Protein AF-A0A9D6R560-F1 (afdb_monomer)

Secondary structure (DSSP, 8-state):
-------EEEEEEEES---HHHHHHHHHHHHTSTTEEEEEEEE-SSEEEEEEEE-TTTS-HHHHHHT-

Nearest PDB structures (foldseek):
  4pcq-assembly1_B  TM=5.696E-01  e=1.241E+00  Mycobacterium tuberculosis H37Rv
  5gyy-assembly1_H  TM=5.730E-01  e=4.334E+00  Brassica rapa
  5wq8-assembly1_A  TM=5.954E-01  e=8.099E+00  Vibrio cholerae O1 biovar El Tor str. N16961
  5gyy-assembly1_G  TM=4.548E-01  e=3.375E+00  Brassica rapa
  8ucg-assembly1_B  TM=3.597E-01  e=2.628E+00  Palaeococcus pacificus DY20341

Radius of gyration: 12.5 Å; Cα contacts (8 Å, |Δi|>4): 103; chains: 1; bounding box: 29×16×38 Å

Mean predicted aligned error: 6.3 Å

Solvent-accessible surface area (backbone atoms only — not comparable to full-atom values): 4059 Å² total; per-residue (Å²): 138,82,86,72,86,58,68,42,75,47,76,44,78,38,72,76,64,79,46,70,66,62,52,49,52,35,51,53,55,50,63,68,39,65,42,46,80,47,78,47,74,45,82,54,101,76,39,30,39,38,33,38,30,19,25,59,88,66,39,36,70,68,61,57,59,71,62,102

pLDDT: mean 80.58, std 10.41, range [42.03, 90.94]

Foldseek 3Di:
DDPPPPWDKDKDKAFPPPDPVVVVQLVVVLVPQDFWDDWDWDDDPGIIIIITTGDCVRQNVVNSVVSD

Sequence (68 aa):
METTDNTRTTVFQVTGLTCADCAALVREALKNLAGVFAIGEAWTEKAVEVSVTHDPLAAPPETIARAI

Structure (mmCIF, N/CA/C/O backbone):
data_AF-A0A9D6R560-F1
#
_entry.id   AF-A0A9D6R560-F1
#
loop_
_atom_site.group_PD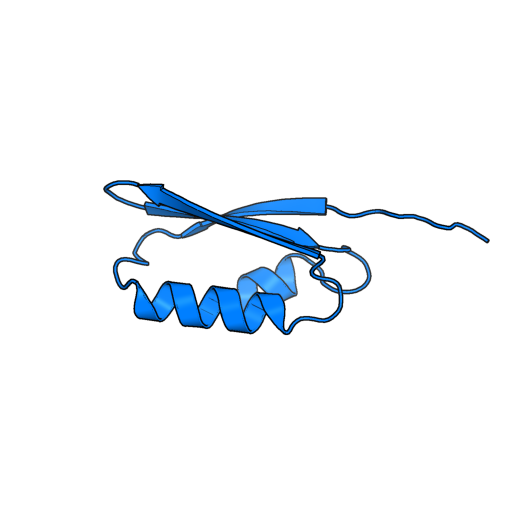B
_atom_site.id
_atom_site.type_symbol
_atom_site.label_atom_id
_atom_site.label_alt_id
_atom_site.label_comp_id
_atom_site.label_asym_id
_atom_site.label_entity_id
_atom_site.label_seq_id
_atom_site.pdbx_PDB_ins_code
_atom_site.Cartn_x
_atom_site.Cartn_y
_atom_site.Cartn_z
_atom_site.occupancy
_atom_site.B_iso_or_equiv
_atom_site.auth_seq_id
_atom_site.auth_comp_id
_atom_site.auth_asym_id
_atom_site.auth_atom_id
_atom_site.pdbx_PDB_model_num
ATOM 1 N N . MET A 1 1 ? 19.409 6.589 -26.185 1.00 42.03 1 MET A N 1
ATOM 2 C CA . MET A 1 1 ? 19.740 6.162 -24.811 1.00 42.03 1 MET A CA 1
ATOM 3 C C . MET A 1 1 ? 19.033 7.149 -23.904 1.00 42.03 1 MET A C 1
ATOM 5 O O . MET A 1 1 ? 19.556 8.231 -23.689 1.00 42.03 1 MET A O 1
ATOM 9 N N . GLU A 1 2 ? 17.790 6.862 -23.528 1.00 47.91 2 GLU A N 1
ATOM 10 C CA . GLU A 1 2 ? 17.014 7.735 -22.643 1.00 47.91 2 GLU A CA 1
ATOM 11 C C . GLU A 1 2 ? 17.180 7.212 -21.222 1.00 47.91 2 GLU A C 1
ATOM 13 O O . GLU A 1 2 ? 16.673 6.152 -20.865 1.00 47.91 2 GLU A O 1
ATOM 18 N N . THR A 1 3 ? 17.974 7.930 -20.436 1.00 46.81 3 THR A N 1
ATOM 19 C CA . THR A 1 3 ? 18.071 7.747 -18.990 1.00 46.81 3 THR A CA 1
ATOM 20 C C . THR A 1 3 ? 16.840 8.408 -18.378 1.00 46.81 3 THR A C 1
ATOM 22 O O . THR A 1 3 ? 16.909 9.528 -17.878 1.00 46.81 3 THR A O 1
ATOM 25 N N . THR A 1 4 ? 15.674 7.783 -18.515 1.00 52.28 4 THR A N 1
ATOM 26 C CA . THR A 1 4 ? 14.450 8.325 -17.927 1.00 52.28 4 THR A CA 1
ATOM 27 C C . THR A 1 4 ? 14.391 7.879 -16.475 1.00 52.28 4 THR A C 1
ATOM 29 O O . THR A 1 4 ? 13.879 6.810 -16.166 1.00 52.28 4 THR A O 1
ATOM 32 N N . ASP A 1 5 ? 14.923 8.705 -15.580 1.00 62.28 5 ASP A N 1
ATOM 33 C CA . ASP A 1 5 ? 14.536 8.682 -14.171 1.00 62.28 5 ASP A CA 1
ATOM 34 C C . ASP A 1 5 ? 13.074 9.165 -14.104 1.00 62.28 5 ASP A C 1
ATOM 36 O O . ASP A 1 5 ? 12.797 10.354 -13.960 1.00 62.28 5 ASP A O 1
ATOM 40 N N . ASN A 1 6 ? 12.116 8.272 -14.385 1.00 76.44 6 ASN A N 1
ATOM 41 C CA . ASN A 1 6 ? 10.684 8.574 -14.300 1.00 76.44 6 ASN A CA 1
ATOM 42 C C . ASN A 1 6 ? 10.126 8.085 -12.970 1.00 76.44 6 ASN A C 1
ATOM 44 O O . ASN A 1 6 ? 9.095 7.422 -12.929 1.00 76.44 6 ASN A O 1
ATOM 48 N N . THR A 1 7 ? 10.804 8.378 -11.866 1.00 84.81 7 THR A N 1
ATOM 49 C CA . THR A 1 7 ? 10.262 8.010 -10.563 1.00 84.81 7 THR A CA 1
ATOM 50 C C . THR A 1 7 ? 8.960 8.782 -10.317 1.00 84.81 7 THR A C 1
ATOM 52 O O . THR A 1 7 ? 8.885 10.007 -10.428 1.00 84.81 7 THR A O 1
ATOM 55 N N . ARG A 1 8 ? 7.878 8.053 -10.043 1.00 88.25 8 ARG A N 1
ATOM 56 C CA . ARG A 1 8 ? 6.550 8.592 -9.75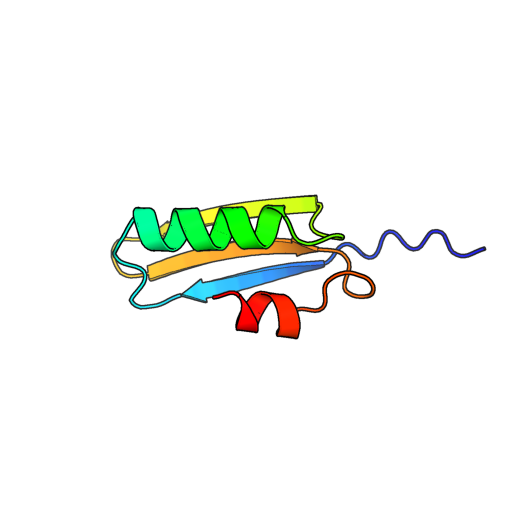2 1.00 88.25 8 ARG A CA 1
ATOM 57 C C . ARG A 1 8 ? 6.204 8.292 -8.310 1.00 88.25 8 ARG A C 1
ATOM 59 O O . ARG A 1 8 ? 6.227 7.146 -7.874 1.00 88.25 8 ARG A O 1
ATOM 66 N N . THR A 1 9 ? 5.824 9.327 -7.577 1.00 89.38 9 THR A N 1
ATOM 67 C CA . THR A 1 9 ? 5.268 9.168 -6.236 1.00 89.38 9 THR A CA 1
ATOM 68 C C . THR A 1 9 ? 3.760 9.000 -6.340 1.00 89.38 9 THR A C 1
ATOM 70 O O . THR A 1 9 ? 3.061 9.877 -6.845 1.00 89.38 9 THR A O 1
ATOM 73 N N . THR A 1 10 ? 3.255 7.859 -5.884 1.00 88.94 10 THR A N 1
ATOM 74 C CA . THR A 1 10 ? 1.819 7.571 -5.807 1.00 88.94 10 THR A CA 1
ATOM 75 C C . THR A 1 10 ? 1.401 7.514 -4.351 1.00 88.94 10 THR A C 1
ATOM 77 O O . THR A 1 10 ? 2.044 6.837 -3.554 1.00 88.94 10 THR A O 1
ATOM 80 N N . VAL A 1 11 ? 0.340 8.237 -4.007 1.00 87.94 11 VAL A N 1
ATOM 81 C CA . VAL A 1 11 ? -0.200 8.284 -2.648 1.00 87.94 11 VAL A CA 1
ATOM 82 C C . VAL A 1 11 ? -1.478 7.457 -2.597 1.00 87.94 11 VAL A C 1
ATOM 84 O O . VAL A 1 11 ? -2.398 7.682 -3.382 1.00 87.94 11 VAL A O 1
ATOM 87 N N . PHE A 1 12 ? -1.524 6.500 -1.679 1.00 85.50 12 PHE A N 1
ATOM 88 C CA . PHE A 1 12 ? -2.645 5.604 -1.447 1.00 85.50 12 PHE A CA 1
ATOM 89 C C . PHE A 1 12 ? -3.237 5.894 -0.074 1.00 85.50 12 PHE A C 1
ATOM 91 O O . PHE A 1 12 ? -2.551 5.798 0.941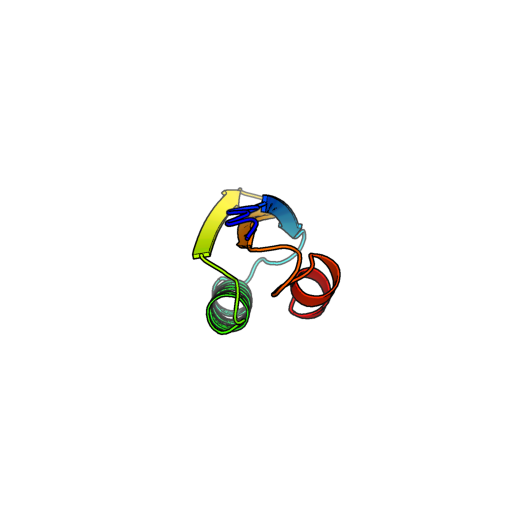 1.00 85.50 12 PHE A O 1
ATOM 98 N N . GLN A 1 13 ? -4.522 6.233 -0.037 1.00 84.12 13 GLN A N 1
ATOM 99 C CA . GLN A 1 13 ? -5.258 6.356 1.215 1.00 84.12 13 GLN A CA 1
ATOM 100 C C . GLN A 1 13 ? -5.906 5.018 1.540 1.00 84.12 13 GLN A C 1
ATOM 102 O O . GLN A 1 13 ? -6.873 4.607 0.898 1.00 84.12 13 GLN A O 1
ATOM 107 N N . VAL A 1 14 ? -5.366 4.339 2.546 1.00 79.56 14 VAL A N 1
ATOM 108 C CA . VAL A 1 14 ? -5.896 3.068 3.020 1.00 79.56 14 VAL A CA 1
ATOM 109 C C . VAL A 1 14 ? -6.771 3.337 4.236 1.00 79.56 14 VAL A C 1
ATOM 111 O O . VAL A 1 14 ? -6.310 3.727 5.312 1.00 79.56 14 VAL A O 1
ATOM 114 N N . THR A 1 15 ? -8.073 3.152 4.048 1.00 75.12 15 THR A N 1
ATOM 115 C CA . THR A 1 15 ? -9.060 3.224 5.127 1.00 75.12 15 THR A CA 1
ATOM 116 C C . THR A 1 15 ? -9.234 1.828 5.721 1.00 75.12 15 THR A C 1
ATOM 118 O O . THR A 1 15 ? -9.362 0.850 4.993 1.00 75.12 15 THR A O 1
ATOM 121 N N . GLY A 1 16 ? -9.174 1.709 7.050 1.00 67.19 16 GLY A N 1
ATOM 122 C CA . GLY A 1 16 ? -9.274 0.412 7.738 1.00 67.19 16 GLY A CA 1
ATOM 123 C C . GLY A 1 16 ? -7.946 -0.310 7.997 1.00 67.19 16 GLY A C 1
ATOM 124 O O . GLY A 1 16 ? -7.953 -1.347 8.653 1.00 67.19 16 GLY A O 1
ATOM 125 N N . LEU A 1 17 ? -6.804 0.256 7.586 1.00 67.56 17 LEU A N 1
ATOM 126 C CA . LEU A 1 17 ? -5.470 -0.203 7.992 1.00 67.56 17 LEU A CA 1
ATOM 127 C C . LEU A 1 17 ? -5.184 0.248 9.440 1.00 67.56 17 LEU A C 1
ATOM 129 O O . LEU A 1 17 ? -4.326 1.079 9.705 1.00 67.56 17 LEU A O 1
ATOM 133 N N . THR A 1 18 ? -5.980 -0.231 10.396 1.00 63.84 18 THR A N 1
ATOM 134 C CA . THR A 1 18 ? -5.893 0.165 11.814 1.00 63.84 18 THR A CA 1
ATOM 135 C C . THR A 1 18 ? -4.844 -0.625 12.593 1.00 63.84 18 THR A C 1
ATOM 137 O O . THR A 1 18 ? -4.515 -0.260 13.720 1.00 63.84 18 THR A O 1
ATOM 140 N N . CYS A 1 19 ? -4.301 -1.697 12.009 1.00 75.38 19 CYS A N 1
ATOM 141 C CA . CYS A 1 19 ? -3.263 -2.508 12.627 1.00 75.38 19 CYS A CA 1
ATOM 142 C C . CYS A 1 19 ? -1.883 -2.123 12.078 1.00 75.38 19 CYS A C 1
ATOM 144 O O . CYS A 1 19 ? -1.618 -2.264 10.881 1.00 75.38 19 CYS A O 1
ATOM 146 N N . ALA A 1 20 ? -1.006 -1.650 12.968 1.00 68.06 20 ALA A N 1
ATOM 147 C CA . ALA A 1 20 ? 0.376 -1.283 12.655 1.00 68.06 20 ALA A CA 1
ATOM 148 C C . ALA A 1 20 ? 1.141 -2.420 11.957 1.00 68.06 20 ALA A C 1
ATOM 150 O O . ALA A 1 20 ? 1.894 -2.166 11.015 1.00 68.06 20 ALA A O 1
ATOM 151 N N . ASP A 1 21 ? 0.886 -3.667 12.359 1.00 76.50 21 ASP A N 1
ATOM 152 C CA . ASP A 1 21 ? 1.476 -4.862 11.757 1.00 76.50 21 ASP A CA 1
ATOM 153 C C . ASP A 1 21 ? 1.037 -5.073 10.302 1.00 76.50 21 ASP A C 1
ATOM 155 O O . ASP A 1 21 ? 1.872 -5.357 9.444 1.00 76.50 21 ASP A O 1
ATOM 159 N N . CYS A 1 22 ? -0.244 -4.860 9.976 1.00 79.19 22 CYS A N 1
ATOM 160 C CA . CYS A 1 22 ? -0.724 -4.964 8.592 1.00 79.19 22 CYS A CA 1
ATOM 161 C C . CYS A 1 22 ? -0.038 -3.936 7.685 1.00 79.19 22 CYS A C 1
ATOM 163 O O . CYS A 1 22 ? 0.378 -4.260 6.575 1.00 79.19 22 CYS A O 1
ATOM 165 N N . ALA A 1 23 ? 0.145 -2.709 8.168 1.00 78.31 23 ALA A N 1
ATOM 166 C CA . ALA A 1 23 ? 0.845 -1.678 7.412 1.00 78.31 23 ALA A CA 1
ATOM 167 C C . ALA A 1 23 ? 2.352 -1.926 7.296 1.00 78.31 23 ALA A C 1
ATOM 169 O O . ALA A 1 23 ? 2.959 -1.548 6.296 1.00 78.31 23 ALA A O 1
ATOM 170 N N . ALA A 1 24 ? 2.977 -2.529 8.310 1.00 82.75 24 ALA A N 1
ATOM 171 C CA . ALA A 1 24 ? 4.377 -2.935 8.238 1.00 82.75 24 ALA A CA 1
ATOM 172 C C . ALA A 1 24 ? 4.584 -3.996 7.149 1.00 82.75 24 ALA A C 1
ATOM 174 O O . ALA A 1 24 ? 5.453 -3.819 6.299 1.00 82.75 24 ALA A O 1
ATOM 175 N N . LEU A 1 25 ? 3.725 -5.021 7.107 1.00 83.69 25 LEU A N 1
ATOM 176 C CA . LEU A 1 25 ? 3.758 -6.065 6.077 1.00 83.69 25 LEU A CA 1
ATOM 177 C C . LEU A 1 25 ? 3.620 -5.487 4.667 1.00 83.69 25 LEU A C 1
ATOM 179 O O . LEU A 1 25 ? 4.406 -5.822 3.783 1.00 83.69 25 LEU A O 1
ATOM 183 N N . VAL A 1 26 ? 2.663 -4.576 4.468 1.00 82.94 26 VAL A N 1
ATOM 184 C CA . VAL A 1 26 ? 2.466 -3.897 3.182 1.00 82.94 26 VAL A CA 1
ATOM 185 C C . VAL A 1 26 ? 3.716 -3.115 2.780 1.00 82.94 26 VAL A C 1
ATOM 187 O O . VAL A 1 26 ? 4.220 -3.281 1.673 1.00 82.94 26 VAL A O 1
ATOM 190 N N . ARG A 1 27 ? 4.273 -2.293 3.677 1.00 83.06 27 ARG A N 1
ATOM 191 C CA . ARG A 1 27 ? 5.495 -1.525 3.386 1.00 83.06 27 ARG A CA 1
ATOM 192 C C . ARG A 1 27 ? 6.673 -2.422 3.045 1.00 83.06 27 ARG A C 1
ATOM 194 O O . ARG A 1 27 ? 7.438 -2.099 2.142 1.00 83.06 27 ARG A O 1
ATOM 201 N N . GLU A 1 28 ? 6.826 -3.535 3.748 1.00 86.25 28 GLU A N 1
ATOM 202 C CA . GLU A 1 28 ? 7.915 -4.474 3.508 1.00 86.25 28 GLU A CA 1
ATOM 203 C C . GLU A 1 28 ? 7.755 -5.197 2.163 1.00 86.25 28 GLU A C 1
ATOM 205 O O . GLU A 1 28 ? 8.728 -5.338 1.419 1.00 86.25 28 GLU A O 1
ATOM 210 N N . ALA A 1 29 ? 6.524 -5.568 1.795 1.00 85.88 29 ALA A N 1
ATOM 211 C CA . ALA A 1 29 ? 6.208 -6.106 0.475 1.00 85.88 29 ALA A CA 1
ATOM 212 C C . ALA A 1 29 ? 6.531 -5.090 -0.630 1.00 85.88 29 ALA A C 1
ATOM 214 O O . ALA A 1 29 ? 7.210 -5.428 -1.598 1.00 85.88 29 ALA A O 1
ATOM 215 N N . LEU A 1 30 ? 6.127 -3.829 -0.448 1.00 84.31 30 LEU A N 1
ATOM 216 C CA . LEU A 1 30 ? 6.417 -2.744 -1.384 1.00 84.31 30 LEU A CA 1
ATOM 217 C C . LEU A 1 30 ? 7.918 -2.472 -1.502 1.00 84.31 30 LEU A C 1
ATOM 219 O O . LEU A 1 30 ? 8.420 -2.269 -2.600 1.00 84.31 30 LEU A O 1
ATOM 223 N N . LYS A 1 31 ? 8.661 -2.520 -0.394 1.00 84.62 31 LYS A N 1
ATOM 224 C CA . LYS A 1 31 ? 10.115 -2.308 -0.391 1.00 84.62 31 LYS A CA 1
ATOM 225 C C . LYS A 1 31 ? 10.865 -3.418 -1.127 1.00 84.62 31 LYS A C 1
ATOM 227 O O . LYS A 1 31 ? 11.945 -3.175 -1.656 1.00 84.62 31 LYS A O 1
ATOM 232 N N . ASN A 1 32 ? 10.301 -4.624 -1.154 1.00 86.81 32 ASN A N 1
ATOM 233 C CA . ASN A 1 32 ? 10.844 -5.750 -1.906 1.00 86.81 32 ASN A CA 1
ATOM 234 C C . ASN A 1 32 ? 10.512 -5.699 -3.408 1.00 86.81 32 ASN A C 1
ATOM 236 O O . ASN A 1 32 ? 11.083 -6.478 -4.172 1.00 86.81 32 ASN A O 1
ATOM 240 N N . LEU A 1 33 ? 9.620 -4.810 -3.861 1.00 84.31 33 LEU A N 1
ATOM 241 C CA . LEU A 1 33 ? 9.341 -4.656 -5.287 1.00 84.31 33 LEU A CA 1
ATOM 242 C C . LEU A 1 33 ? 10.522 -3.977 -5.991 1.00 84.31 33 LEU A C 1
ATOM 244 O O . LEU A 1 33 ? 10.955 -2.880 -5.633 1.00 84.31 33 LEU A O 1
ATOM 248 N N . ALA A 1 34 ? 11.021 -4.623 -7.045 1.00 82.06 34 ALA A N 1
ATOM 249 C CA . ALA A 1 34 ? 12.043 -4.049 -7.907 1.00 82.06 34 ALA A CA 1
ATOM 250 C C . ALA A 1 34 ? 11.482 -2.809 -8.621 1.00 82.06 34 ALA A C 1
ATOM 252 O O . ALA A 1 34 ? 10.500 -2.905 -9.351 1.00 82.06 34 ALA A O 1
ATOM 253 N N . GLY A 1 35 ? 12.107 -1.650 -8.404 1.00 86.44 35 GLY A N 1
ATOM 254 C CA . GLY A 1 35 ? 11.637 -0.366 -8.932 1.00 86.44 35 GLY A CA 1
ATOM 255 C C . GLY A 1 35 ? 11.011 0.555 -7.889 1.00 86.44 35 GLY A C 1
ATOM 256 O O . GLY A 1 35 ? 10.640 1.670 -8.236 1.00 86.44 35 GLY A O 1
ATOM 257 N N . VAL A 1 36 ? 10.917 0.146 -6.620 1.00 87.56 36 VAL A N 1
ATOM 258 C CA . VAL A 1 36 ? 10.559 1.052 -5.520 1.00 87.56 36 VAL A CA 1
ATOM 259 C C . VAL A 1 36 ? 11.818 1.706 -4.956 1.00 87.56 36 VAL A C 1
ATOM 261 O O . VAL A 1 36 ? 12.759 1.032 -4.545 1.00 87.56 36 VAL A O 1
ATOM 264 N N . PHE A 1 37 ? 11.830 3.038 -4.933 1.00 87.50 37 PHE A N 1
ATOM 265 C CA . PHE A 1 37 ? 12.971 3.842 -4.485 1.00 87.50 37 PHE A CA 1
ATOM 266 C C . PHE A 1 37 ? 12.766 4.386 -3.077 1.00 87.50 37 PHE A C 1
ATOM 268 O O . PHE A 1 37 ? 13.700 4.419 -2.277 1.00 87.50 37 PHE A O 1
ATOM 275 N N . ALA A 1 38 ? 11.544 4.817 -2.766 1.00 86.44 38 ALA A N 1
ATOM 276 C CA . ALA A 1 38 ? 11.205 5.352 -1.457 1.00 86.44 38 ALA A CA 1
ATOM 277 C C . ALA A 1 38 ? 9.765 5.013 -1.088 1.00 86.44 38 ALA A C 1
ATOM 279 O O . ALA A 1 38 ? 8.884 4.947 -1.944 1.00 86.44 38 ALA A O 1
ATOM 280 N N . ILE A 1 39 ? 9.534 4.818 0.205 1.00 87.50 39 ILE A N 1
ATOM 281 C CA . ILE A 1 39 ? 8.211 4.589 0.774 1.00 87.50 39 ILE A CA 1
ATOM 282 C C . ILE A 1 39 ? 8.085 5.520 1.973 1.00 87.50 39 ILE A C 1
ATOM 284 O O . ILE A 1 39 ? 8.948 5.526 2.850 1.00 87.50 39 ILE A O 1
ATOM 288 N N . GLY A 1 40 ? 7.028 6.315 1.981 1.00 87.00 40 GLY A N 1
ATOM 289 C CA . GLY A 1 40 ? 6.594 7.141 3.088 1.00 87.00 40 GLY A CA 1
ATOM 290 C C . GLY A 1 40 ? 5.225 6.682 3.569 1.00 87.00 40 GLY A C 1
ATOM 291 O O . GLY A 1 40 ? 4.403 6.169 2.815 1.00 87.00 40 GLY A O 1
ATOM 292 N N . GLU A 1 41 ? 4.964 6.887 4.845 1.00 86.25 41 GLU A N 1
ATOM 293 C CA . GLU A 1 41 ? 3.682 6.587 5.463 1.00 86.25 41 GLU A CA 1
ATOM 294 C C . GLU A 1 41 ? 3.321 7.718 6.419 1.00 86.25 41 GLU A C 1
ATOM 296 O O . GLU A 1 41 ? 4.170 8.245 7.141 1.00 86.25 41 GLU A O 1
ATOM 301 N N . ALA A 1 42 ? 2.052 8.086 6.427 1.00 85.88 42 ALA A N 1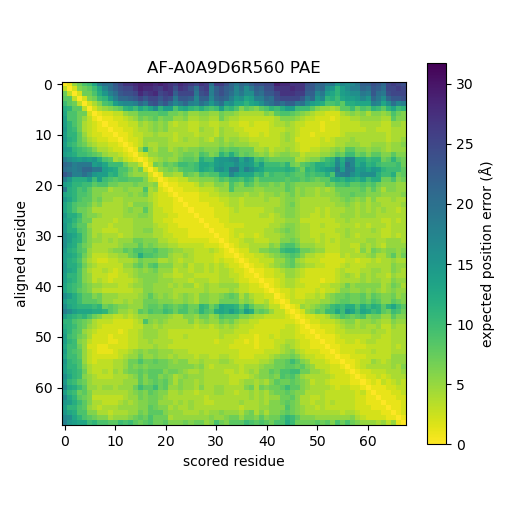
ATOM 302 C CA . ALA A 1 42 ? 1.493 9.053 7.343 1.00 85.88 42 ALA A CA 1
ATOM 303 C C . ALA A 1 42 ? 0.260 8.434 7.994 1.00 85.88 42 ALA A C 1
ATOM 305 O O . ALA A 1 42 ? -0.708 8.057 7.335 1.00 85.88 42 ALA A O 1
ATOM 306 N N . TRP A 1 43 ? 0.312 8.315 9.313 1.00 83.62 43 TRP A N 1
ATOM 307 C CA . TRP A 1 43 ? -0.779 7.787 10.113 1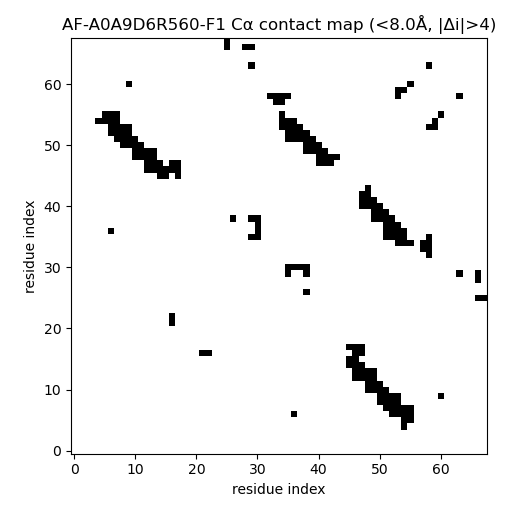.00 83.62 43 TRP A CA 1
ATOM 308 C C . TRP A 1 43 ? -1.631 8.949 10.601 1.00 83.62 43 TRP A C 1
ATOM 310 O O . TRP A 1 43 ? -1.125 9.885 11.218 1.00 83.62 43 TRP A O 1
ATOM 320 N N . THR A 1 44 ? -2.926 8.886 10.326 1.00 82.50 44 THR A N 1
ATOM 321 C CA . THR A 1 44 ? -3.913 9.833 10.851 1.00 82.50 44 THR A CA 1
ATOM 322 C C . THR A 1 44 ? -4.875 9.096 11.780 1.00 82.50 44 THR A C 1
ATOM 324 O O . THR A 1 44 ? -4.924 7.868 11.785 1.00 82.50 44 THR A O 1
ATOM 327 N N . GLU A 1 45 ? -5.683 9.824 12.552 1.00 77.75 45 GLU A N 1
ATOM 328 C CA . GLU A 1 45 ? -6.627 9.238 13.521 1.00 77.75 45 GLU A CA 1
ATOM 329 C C . GLU A 1 45 ? -7.631 8.243 12.907 1.00 77.75 45 GLU A C 1
ATOM 331 O O . GLU A 1 45 ? -8.230 7.451 13.633 1.00 77.75 45 GLU A O 1
ATOM 336 N N . LYS A 1 46 ? -7.853 8.287 11.584 1.00 78.88 46 LYS A N 1
ATOM 337 C CA . LYS A 1 46 ? -8.867 7.464 10.899 1.00 78.88 46 LYS A CA 1
ATOM 338 C C . LYS A 1 46 ? -8.371 6.726 9.654 1.00 78.88 46 LYS A C 1
ATOM 340 O O . LYS A 1 46 ? -9.078 5.848 9.163 1.00 78.88 46 LYS A O 1
ATOM 345 N N . ALA A 1 47 ? -7.204 7.078 9.124 1.00 83.38 47 ALA A N 1
ATOM 346 C CA . ALA A 1 47 ? -6.695 6.533 7.870 1.00 83.38 47 ALA A CA 1
ATOM 347 C C . ALA A 1 47 ? -5.167 6.510 7.844 1.00 83.38 47 ALA A C 1
ATOM 349 O O . ALA A 1 47 ? -4.507 7.298 8.526 1.00 83.38 47 ALA A O 1
ATOM 350 N N . VAL A 1 48 ? -4.617 5.635 7.009 1.00 84.56 48 VAL A N 1
ATOM 351 C CA . VAL A 1 48 ? -3.182 5.574 6.737 1.00 84.56 48 VAL A CA 1
ATOM 352 C C . VAL A 1 48 ? -2.953 6.018 5.307 1.00 84.56 48 VAL A C 1
ATOM 354 O O . VAL A 1 48 ? -3.553 5.487 4.375 1.00 84.56 48 VAL A O 1
ATOM 357 N N . GLU A 1 49 ? -2.097 7.010 5.135 1.00 87.81 49 GLU A N 1
ATOM 358 C CA . GLU A 1 49 ? -1.717 7.541 3.840 1.00 87.81 49 GLU A CA 1
ATOM 359 C C . GLU A 1 49 ? -0.318 7.030 3.492 1.00 87.81 49 GLU A C 1
ATOM 361 O O . GLU A 1 49 ? 0.659 7.328 4.173 1.00 87.81 49 GLU A O 1
ATOM 366 N N . VAL A 1 50 ? -0.218 6.201 2.458 1.00 87.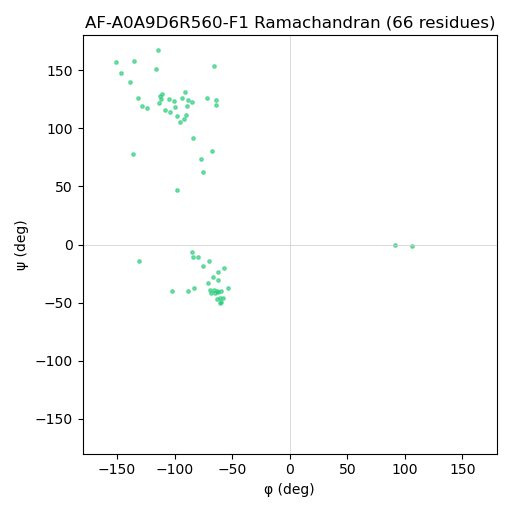12 50 VAL A N 1
ATOM 367 C CA . VAL A 1 50 ? 1.024 5.543 2.046 1.00 87.12 50 VAL A CA 1
ATOM 368 C C . VAL A 1 50 ? 1.496 6.174 0.745 1.00 87.12 50 VAL A C 1
ATOM 370 O O . VAL A 1 50 ? 0.828 6.080 -0.278 1.00 87.12 50 VAL A O 1
ATOM 373 N N . SER A 1 51 ? 2.652 6.825 0.772 1.00 88.62 51 SER A N 1
ATOM 374 C CA . SER A 1 51 ? 3.301 7.419 -0.395 1.00 88.62 51 SER A CA 1
ATOM 375 C C . SER A 1 51 ? 4.411 6.497 -0.891 1.00 88.62 51 SER A C 1
ATOM 377 O O . SER A 1 51 ? 5.311 6.130 -0.148 1.00 88.62 51 SER A O 1
ATOM 379 N N . VAL A 1 52 ? 4.363 6.095 -2.154 1.00 90.25 52 VAL A N 1
ATOM 380 C CA . VAL A 1 52 ? 5.335 5.167 -2.742 1.00 90.25 52 VAL A CA 1
ATOM 381 C C . VAL A 1 52 ? 5.953 5.821 -3.961 1.00 90.25 52 VAL A C 1
ATOM 383 O O . VAL A 1 52 ? 5.251 6.109 -4.927 1.00 90.25 52 VAL A O 1
ATOM 386 N N . THR A 1 53 ? 7.260 6.050 -3.917 1.00 90.94 53 THR A N 1
ATOM 387 C CA . THR A 1 53 ? 8.059 6.492 -5.059 1.00 90.94 53 THR A CA 1
ATOM 388 C C . THR A 1 53 ? 8.580 5.269 -5.788 1.00 90.94 53 THR A C 1
ATOM 390 O O . THR A 1 53 ? 9.421 4.532 -5.267 1.00 90.94 53 THR A O 1
ATOM 393 N N . HIS A 1 54 ? 8.075 5.056 -6.995 1.00 90.44 54 HIS A N 1
ATOM 394 C CA . HIS A 1 54 ? 8.378 3.895 -7.820 1.00 90.44 54 HIS A CA 1
ATOM 395 C C . HIS A 1 54 ? 8.645 4.297 -9.263 1.00 90.44 54 HIS A C 1
ATOM 397 O O . HIS A 1 54 ? 8.232 5.366 -9.702 1.00 90.44 54 HIS A O 1
ATOM 403 N N . ASP A 1 55 ? 9.345 3.453 -10.004 1.00 90.56 55 ASP A N 1
ATOM 404 C CA . ASP A 1 55 ? 9.418 3.586 -11.451 1.00 90.56 55 ASP A CA 1
ATOM 405 C C . ASP A 1 55 ? 8.202 2.888 -12.095 1.00 90.56 55 ASP A C 1
ATOM 407 O O . ASP A 1 55 ? 8.004 1.693 -11.881 1.00 90.56 55 ASP A O 1
ATOM 411 N N . PRO A 1 56 ? 7.382 3.588 -12.897 1.00 85.44 56 PRO A N 1
ATOM 412 C CA . PRO A 1 56 ? 6.158 3.044 -13.474 1.00 85.44 56 PRO A CA 1
ATOM 413 C C . PRO A 1 56 ? 6.410 1.980 -14.553 1.00 85.44 56 PRO A C 1
ATOM 415 O O . PRO A 1 56 ? 5.463 1.290 -14.929 1.00 85.44 56 PRO A O 1
ATOM 418 N N . LEU A 1 57 ? 7.638 1.854 -15.076 1.00 85.44 57 LEU A N 1
ATOM 419 C CA . LEU A 1 57 ? 8.010 0.797 -16.021 1.00 85.44 57 LEU A CA 1
ATOM 420 C C . LEU A 1 57 ? 8.376 -0.497 -15.279 1.00 85.44 57 LEU A C 1
ATOM 422 O O . LEU A 1 57 ? 8.038 -1.579 -15.754 1.00 85.44 57 LEU A O 1
ATOM 426 N N . ALA A 1 58 ? 9.040 -0.398 -14.125 1.00 85.44 58 ALA A N 1
ATOM 427 C CA . ALA A 1 58 ? 9.442 -1.543 -13.306 1.00 85.44 58 ALA A CA 1
ATOM 428 C C . ALA A 1 58 ? 8.365 -1.986 -12.294 1.00 85.44 58 ALA A C 1
ATOM 430 O O . ALA A 1 58 ? 8.144 -3.182 -12.105 1.00 85.44 58 ALA A O 1
ATOM 431 N N . ALA A 1 59 ? 7.673 -1.036 -11.666 1.00 85.50 59 ALA A N 1
ATOM 432 C CA . ALA A 1 59 ? 6.697 -1.251 -10.602 1.00 85.50 59 ALA A CA 1
ATOM 433 C C . ALA A 1 59 ? 5.443 -0.382 -10.823 1.00 85.50 59 ALA A C 1
ATOM 435 O O . ALA A 1 59 ? 5.263 0.635 -10.160 1.00 85.50 59 ALA A O 1
ATOM 436 N N . PRO A 1 60 ? 4.534 -0.763 -11.736 1.00 83.94 60 PRO A N 1
ATOM 437 C CA . PRO A 1 60 ? 3.350 0.034 -12.028 1.00 83.94 60 PRO A CA 1
ATOM 438 C C . PRO A 1 60 ? 2.390 0.108 -10.822 1.00 83.94 60 PRO A C 1
ATOM 440 O O . PRO A 1 60 ? 2.327 -0.818 -10.003 1.00 83.94 60 PRO A O 1
ATOM 443 N N . PRO A 1 61 ? 1.578 1.180 -10.724 1.00 82.12 61 PRO A N 1
ATOM 444 C CA . PRO A 1 61 ? 0.717 1.428 -9.565 1.00 82.12 61 PRO A CA 1
ATOM 445 C C . PRO A 1 61 ? -0.336 0.332 -9.338 1.00 82.12 61 PRO A C 1
ATOM 447 O O . PRO A 1 61 ? -0.779 0.143 -8.212 1.00 82.12 61 PRO A O 1
ATOM 450 N N . GLU A 1 62 ? -0.713 -0.422 -10.373 1.00 85.31 62 GLU A N 1
ATOM 451 C CA . GLU A 1 62 ? -1.603 -1.587 -10.268 1.00 85.31 62 GLU A CA 1
ATOM 452 C C . GLU A 1 62 ? -0.996 -2.747 -9.462 1.00 85.31 62 GLU A C 1
ATOM 454 O O . GLU A 1 62 ? -1.692 -3.382 -8.672 1.00 85.31 62 GLU A O 1
ATOM 459 N N . THR A 1 63 ? 0.306 -3.006 -9.613 1.00 85.25 63 THR A N 1
ATOM 460 C CA . THR A 1 63 ? 1.021 -4.040 -8.852 1.00 85.25 63 THR A CA 1
ATOM 461 C C . THR A 1 63 ? 1.122 -3.636 -7.391 1.00 85.25 63 THR A C 1
ATOM 463 O O . THR A 1 63 ? 0.892 -4.456 -6.507 1.00 85.25 63 THR A O 1
ATOM 466 N N . ILE A 1 64 ? 1.409 -2.354 -7.153 1.00 84.50 64 ILE A N 1
ATOM 467 C CA . ILE A 1 64 ? 1.456 -1.754 -5.819 1.00 84.50 64 ILE A 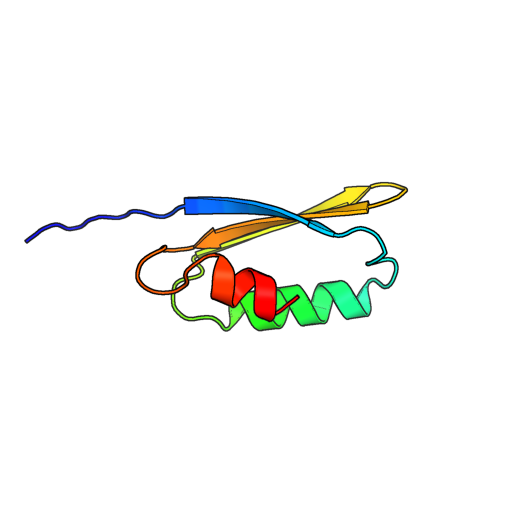CA 1
ATOM 468 C C . ILE A 1 64 ? 0.083 -1.870 -5.157 1.00 84.50 64 ILE A C 1
ATOM 470 O O . ILE A 1 64 ? -0.002 -2.408 -4.065 1.00 84.50 64 ILE A O 1
ATOM 474 N N . ALA A 1 65 ? -0.994 -1.472 -5.839 1.00 82.25 65 ALA A N 1
ATOM 475 C CA . ALA A 1 65 ? -2.355 -1.572 -5.313 1.00 82.25 65 ALA A CA 1
ATOM 476 C C . ALA A 1 65 ? -2.800 -3.017 -5.032 1.00 82.25 65 ALA A C 1
ATOM 478 O O . ALA A 1 65 ? -3.593 -3.230 -4.129 1.00 82.25 65 ALA A O 1
ATOM 479 N N . ARG A 1 66 ? -2.300 -4.012 -5.779 1.00 80.56 66 AR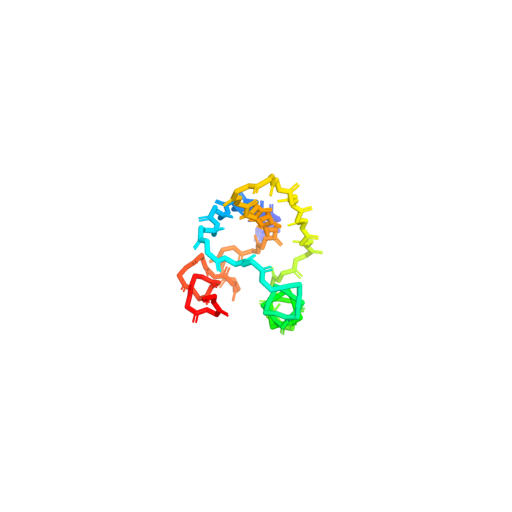G A N 1
ATOM 480 C CA . ARG A 1 66 ? -2.574 -5.439 -5.521 1.00 80.56 66 ARG A CA 1
ATOM 481 C C . ARG A 1 66 ? -1.805 -6.019 -4.335 1.00 80.56 66 ARG A C 1
ATOM 483 O O . ARG A 1 66 ? -2.158 -7.103 -3.876 1.00 80.56 66 ARG A O 1
ATOM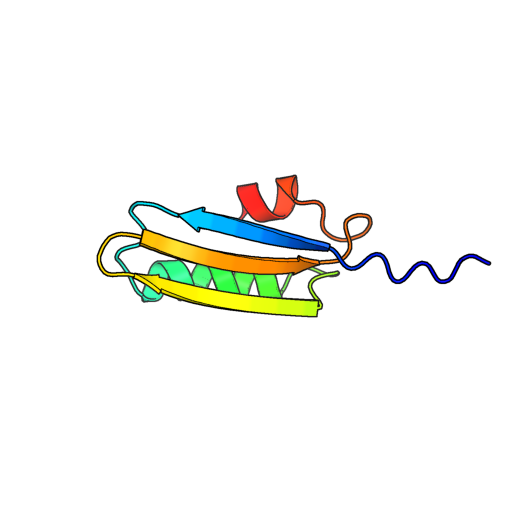 490 N N . ALA A 1 67 ? -0.729 -5.367 -3.907 1.00 75.44 67 ALA A N 1
ATOM 491 C CA . ALA A 1 67 ? 0.065 -5.785 -2.756 1.00 75.44 67 ALA A CA 1
ATOM 492 C C . ALA A 1 67 ? -0.501 -5.263 -1.419 1.00 75.44 67 ALA A C 1
ATOM 494 O O . ALA A 1 67 ? 0.020 -5.635 -0.367 1.00 75.44 67 ALA A O 1
ATOM 495 N N . ILE A 1 68 ? -1.534 -4.412 -1.471 1.00 73.38 68 ILE A N 1
ATOM 496 C CA . ILE A 1 68 ? -2.235 -3.787 -0.338 1.00 73.38 68 ILE A CA 1
ATOM 497 C C . ILE A 1 68 ? -3.641 -4.385 -0.245 1.00 73.38 68 ILE A C 1
ATOM 499 O O . ILE A 1 68 ? -4.077 -4.668 0.891 1.00 73.38 68 ILE A O 1
#